Protein AF-A0A529N615-F1 (afdb_monomer_lite)

Sequence (70 aa):
PPMKLVREGVFDETILRIMSTNVRKPDLNIGDIKALVGALNTGERKIQAMVRKFGKAGFIEGVAALLDHA

pLDDT: mean 94.34, std 4.8, range [62.78, 98.31]

Structure (mmCIF, N/CA/C/O backbone):
data_AF-A0A529N615-F1
#
_entry.id   AF-A0A529N615-F1
#
loop_
_atom_site.group_PDB
_atom_site.id
_atom_site.type_symbol
_atom_site.label_atom_id
_atom_site.label_alt_id
_atom_site.label_comp_id
_atom_site.label_asym_id
_atom_site.label_entity_id
_atom_site.label_seq_id
_atom_site.pdbx_PDB_ins_code
_atom_site.Cartn_x
_atom_site.Cartn_y
_atom_site.Cartn_z
_atom_site.occupancy
_atom_site.B_iso_or_equiv
_atom_site.auth_seq_id
_atom_site.auth_comp_id
_atom_site.auth_asym_id
_atom_site.auth_atom_id
_atom_site.pdbx_PDB_model_num
ATOM 1 N N . PRO A 1 1 ? 0.416 -14.248 14.238 1.00 85.25 1 PRO A N 1
ATOM 2 C CA . PRO A 1 1 ? 0.767 -14.847 12.921 1.00 85.25 1 PRO A CA 1
ATOM 3 C C . PRO A 1 1 ? 0.467 -13.837 11.799 1.00 85.25 1 PRO A C 1
ATOM 5 O O . PRO A 1 1 ? -0.367 -12.962 12.035 1.00 85.25 1 PRO A O 1
ATOM 8 N N . PRO A 1 2 ? 1.112 -13.915 10.620 1.00 91.25 2 PRO A N 1
ATOM 9 C CA . PRO A 1 2 ? 0.749 -13.090 9.465 1.00 91.25 2 PRO A CA 1
ATOM 10 C C . PRO A 1 2 ? -0.695 -13.361 9.015 1.00 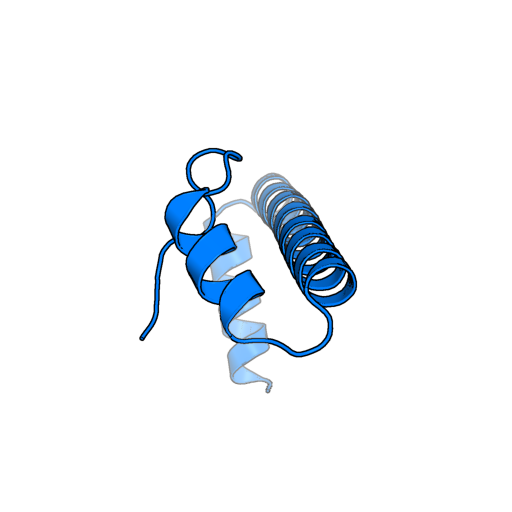91.25 2 PRO A C 1
ATOM 12 O O . PRO A 1 2 ? -1.097 -14.516 8.892 1.00 91.25 2 PRO A O 1
ATOM 15 N N . MET A 1 3 ? -1.476 -12.304 8.780 1.00 92.56 3 MET A N 1
ATOM 16 C CA . MET A 1 3 ? -2.875 -12.383 8.340 1.00 92.56 3 MET A CA 1
ATOM 17 C C . MET A 1 3 ? -3.154 -11.323 7.270 1.00 92.56 3 MET A C 1
ATOM 19 O O . MET A 1 3 ? -2.549 -10.250 7.277 1.00 92.56 3 MET A O 1
ATOM 23 N N . LYS A 1 4 ? -4.082 -11.605 6.349 1.00 93.75 4 LYS A N 1
ATOM 24 C CA . LYS A 1 4 ? -4.452 -10.668 5.281 1.00 93.75 4 LYS A CA 1
ATOM 25 C C . LYS A 1 4 ? -5.487 -9.661 5.789 1.00 93.75 4 LYS A C 1
ATOM 27 O O . LYS A 1 4 ? -6.665 -9.978 5.851 1.00 93.75 4 LYS A O 1
ATOM 32 N N . LEU A 1 5 ? -5.031 -8.455 6.128 1.00 94.75 5 LEU A N 1
ATOM 33 C CA . LEU A 1 5 ? -5.860 -7.397 6.722 1.00 94.75 5 LEU A CA 1
ATOM 34 C C . LEU A 1 5 ? -6.755 -6.657 5.714 1.00 94.75 5 LEU A C 1
ATOM 36 O O . LEU A 1 5 ? -7.838 -6.199 6.066 1.00 94.75 5 LEU A O 1
ATOM 40 N N . VAL A 1 6 ? -6.288 -6.525 4.470 1.00 95.31 6 VAL A N 1
ATOM 41 C CA . VAL A 1 6 ? -7.000 -5.841 3.384 1.00 95.31 6 VAL A CA 1
ATOM 42 C C . VAL A 1 6 ? -7.046 -6.758 2.167 1.00 95.31 6 VAL A C 1
ATOM 44 O O . VAL A 1 6 ? -6.033 -7.338 1.758 1.00 95.31 6 VAL A O 1
ATOM 47 N N . ARG A 1 7 ? -8.226 -6.897 1.568 1.00 95.00 7 ARG A N 1
ATOM 48 C CA . ARG A 1 7 ? -8.457 -7.639 0.330 1.00 95.00 7 ARG A CA 1
ATOM 49 C C . ARG A 1 7 ? -9.142 -6.713 -0.659 1.00 95.00 7 ARG A C 1
ATOM 51 O O . ARG A 1 7 ? -10.225 -6.228 -0.380 1.00 95.00 7 ARG A O 1
ATOM 58 N N . GLU A 1 8 ? -8.481 -6.466 -1.790 1.00 93.00 8 GLU A N 1
ATOM 59 C CA . GLU A 1 8 ? -9.038 -5.634 -2.871 1.00 93.00 8 GLU A CA 1
ATOM 60 C C . GLU A 1 8 ? -9.469 -4.240 -2.377 1.00 93.00 8 GLU A C 1
ATOM 62 O O . GLU A 1 8 ? -10.492 -3.697 -2.772 1.00 93.00 8 GLU A O 1
ATOM 67 N N . GLY A 1 9 ? -8.6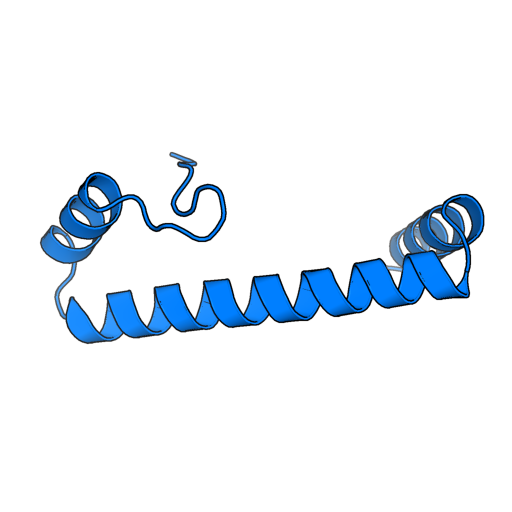86 -3.665 -1.457 1.00 91.19 9 GLY A N 1
ATOM 68 C CA . GLY A 1 9 ? -8.974 -2.365 -0.843 1.00 91.19 9 GLY A CA 1
ATOM 69 C C . GLY A 1 9 ? -9.994 -2.394 0.301 1.00 91.19 9 GLY A C 1
ATOM 70 O O . GLY A 1 9 ? -10.161 -1.379 0.973 1.00 91.19 9 GLY A O 1
ATOM 71 N N . VAL A 1 10 ? -10.625 -3.537 0.580 1.00 94.62 10 VAL A N 1
ATOM 72 C CA . VAL A 1 10 ? -11.609 -3.704 1.658 1.00 94.62 10 VAL A CA 1
ATOM 73 C C . VAL A 1 10 ? -10.951 -4.325 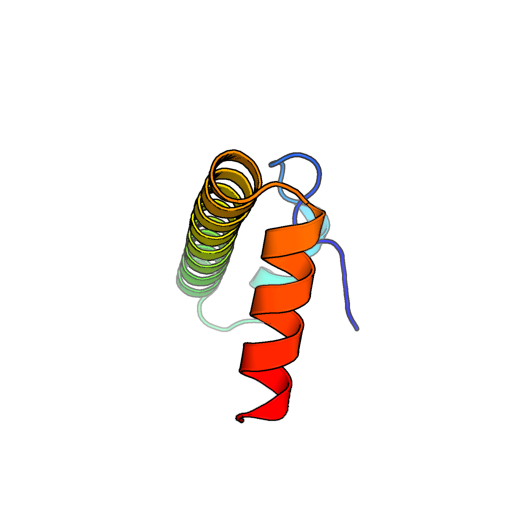2.888 1.00 94.62 10 VAL A C 1
ATOM 75 O O . VAL A 1 10 ? -10.240 -5.327 2.788 1.00 94.62 10 VAL A O 1
ATOM 78 N N . PHE A 1 11 ? -11.167 -3.723 4.057 1.00 95.31 11 PHE A N 1
ATOM 79 C CA . PHE A 1 11 ? -10.673 -4.259 5.323 1.00 95.31 11 PHE A CA 1
ATOM 80 C C . PHE A 1 11 ? -11.453 -5.502 5.756 1.00 95.31 11 PHE A C 1
ATOM 82 O O . PHE A 1 11 ? -12.673 -5.555 5.625 1.00 95.31 11 PHE A O 1
ATOM 89 N N . ASP A 1 12 ? -10.755 -6.469 6.349 1.00 96.25 12 ASP A N 1
ATOM 90 C CA . ASP A 1 12 ? -11.400 -7.563 7.071 1.00 96.25 12 ASP A CA 1
ATOM 91 C C . ASP A 1 12 ? -11.864 -7.070 8.450 1.00 96.25 12 ASP A C 1
ATOM 93 O O . ASP A 1 12 ? -11.067 -6.866 9.373 1.00 96.25 12 ASP A O 1
ATOM 97 N N . GLU A 1 13 ? -13.172 -6.857 8.589 1.00 94.19 13 GLU A N 1
ATOM 98 C CA . GLU A 1 13 ? -13.785 -6.360 9.824 1.00 94.19 13 GLU A CA 1
ATOM 99 C C . GLU A 1 13 ? -13.588 -7.306 11.013 1.00 94.19 13 GLU A C 1
ATOM 101 O O . GLU A 1 13 ? -13.481 -6.856 12.157 1.00 94.19 13 GLU A O 1
ATOM 106 N N . THR A 1 14 ? -13.503 -8.617 10.768 1.00 94.38 14 THR A N 1
ATOM 107 C CA . THR A 1 14 ? -13.293 -9.597 11.837 1.00 94.38 14 THR A CA 1
ATOM 108 C C . THR A 1 14 ? -11.894 -9.449 12.410 1.00 94.38 14 THR A C 1
ATOM 110 O O . THR A 1 14 ? -11.737 -9.380 13.631 1.00 94.38 14 THR A O 1
ATOM 113 N N . ILE A 1 15 ? -10.884 -9.326 11.548 1.00 93.44 15 ILE A N 1
ATOM 114 C CA . ILE A 1 15 ? -9.504 -9.087 11.979 1.00 93.44 15 ILE A CA 1
ATOM 115 C C . ILE A 1 15 ? -9.393 -7.733 12.683 1.00 93.44 15 ILE A C 1
ATOM 117 O O . ILE A 1 15 ? -8.822 -7.670 13.772 1.00 93.44 15 ILE A O 1
ATOM 121 N N . LEU A 1 16 ? -9.976 -6.666 12.124 1.00 92.31 16 LEU A N 1
ATOM 122 C CA . LEU A 1 16 ? -9.960 -5.344 12.758 1.00 92.31 16 LEU A CA 1
ATOM 123 C C . LEU A 1 16 ? -10.567 -5.371 14.164 1.00 92.31 16 LEU A C 1
ATOM 125 O O . LEU A 1 16 ? -9.984 -4.799 15.083 1.00 92.31 16 LEU A O 1
ATOM 129 N N . ARG A 1 17 ? -11.689 -6.073 14.354 1.00 92.44 17 ARG A N 1
ATOM 130 C CA . ARG A 1 17 ? -12.336 -6.236 15.664 1.00 92.44 17 ARG A CA 1
ATOM 131 C C . ARG A 1 17 ? -11.467 -7.009 16.654 1.00 92.44 17 ARG A C 1
ATOM 133 O O . ARG A 1 17 ? -11.386 -6.634 17.822 1.00 92.44 17 ARG A O 1
ATOM 140 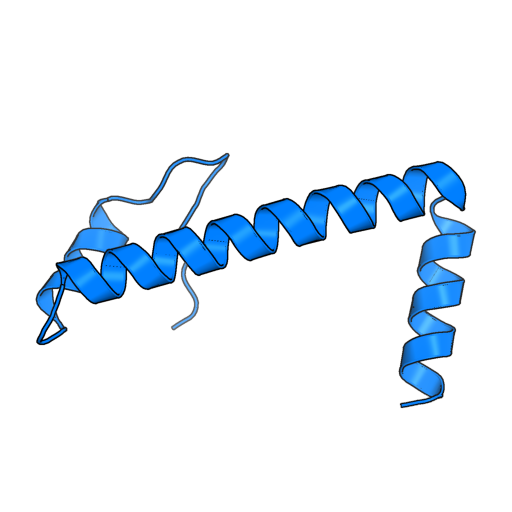N N . ILE A 1 18 ? -10.810 -8.079 16.206 1.00 92.56 18 ILE A N 1
ATOM 141 C CA . ILE A 1 18 ? -9.874 -8.839 17.046 1.00 92.56 18 ILE A CA 1
ATOM 142 C C . ILE A 1 18 ? -8.714 -7.937 17.482 1.00 92.56 18 ILE A C 1
ATOM 144 O O . ILE A 1 18 ? -8.350 -7.931 18.656 1.00 92.56 18 ILE A O 1
ATOM 148 N N . MET A 1 19 ? -8.147 -7.148 16.569 1.00 90.06 19 MET A N 1
ATOM 149 C CA . MET A 1 19 ? -7.031 -6.253 16.883 1.00 90.06 19 MET A CA 1
ATOM 150 C C . MET A 1 19 ? -7.444 -5.137 17.848 1.00 90.06 19 MET A C 1
ATOM 152 O O . MET A 1 19 ? -6.746 -4.901 18.832 1.00 90.06 19 MET A O 1
ATOM 156 N N . SER A 1 20 ? -8.597 -4.501 17.623 1.00 90.69 20 SER A N 1
ATOM 157 C CA . SER A 1 20 ? -9.074 -3.387 18.449 1.00 90.69 20 SER A CA 1
ATOM 158 C C . SER A 1 20 ? -9.479 -3.808 19.865 1.00 90.69 20 SER A C 1
ATOM 160 O O . SER A 1 20 ? -9.302 -3.036 20.803 1.00 90.69 20 SER A O 1
ATOM 162 N N . THR A 1 21 ? -9.944 -5.046 20.054 1.00 91.88 21 THR A N 1
ATOM 163 C CA . THR A 1 21 ? -10.328 -5.576 21.378 1.00 91.88 21 THR A CA 1
ATOM 164 C C . THR A 1 21 ? -9.114 -5.860 22.275 1.00 91.88 21 THR A C 1
ATOM 166 O O . THR A 1 21 ? -9.228 -5.862 23.497 1.00 91.88 21 THR A O 1
ATOM 169 N N . ASN A 1 22 ? -7.931 -6.065 21.687 1.00 87.88 22 ASN A N 1
ATOM 170 C CA . ASN A 1 22 ? -6.706 -6.437 22.406 1.00 87.88 22 ASN A CA 1
ATOM 171 C C . ASN A 1 22 ? -5.775 -5.248 22.713 1.00 87.88 22 ASN A C 1
ATOM 173 O O . ASN A 1 22 ? -4.636 -5.446 23.138 1.00 87.88 22 ASN A O 1
ATOM 177 N N . VAL A 1 23 ? -6.226 -4.007 22.497 1.00 92.44 23 VAL A N 1
ATOM 178 C CA . VAL A 1 23 ? -5.407 -2.799 22.684 1.00 92.44 23 VAL A CA 1
ATOM 179 C C . VAL A 1 23 ? -6.079 -1.778 23.598 1.00 92.44 23 VAL A C 1
ATOM 181 O O . VAL A 1 23 ? -7.296 -1.679 23.682 1.00 92.44 23 VAL A O 1
ATOM 184 N N . ARG A 1 24 ? -5.262 -0.960 24.274 1.00 93.31 24 ARG A N 1
ATOM 185 C CA . ARG A 1 24 ? -5.739 0.052 25.239 1.00 93.31 24 ARG A CA 1
ATOM 186 C C . ARG A 1 24 ? -6.376 1.284 24.586 1.00 93.31 24 ARG A C 1
ATOM 188 O O . ARG A 1 24 ? -7.118 2.000 25.246 1.00 93.31 24 ARG A O 1
ATOM 195 N N . LYS A 1 25 ? -6.025 1.575 23.329 1.00 94.50 25 LYS A N 1
ATOM 196 C CA . LYS A 1 25 ? -6.491 2.742 22.559 1.00 94.50 25 LYS A CA 1
ATOM 197 C C . LYS A 1 25 ? -6.904 2.305 21.145 1.00 94.50 25 LYS A C 1
ATOM 199 O O . LYS A 1 25 ? -6.114 2.473 20.214 1.00 94.50 25 LYS A O 1
ATOM 204 N N . PRO A 1 26 ? -8.093 1.701 20.979 1.00 93.00 26 PRO A N 1
ATOM 205 C CA . PRO A 1 26 ? -8.520 1.111 19.709 1.00 93.00 26 PRO A CA 1
ATOM 206 C C . PRO A 1 26 ? -8.595 2.125 18.564 1.00 93.00 26 PRO A C 1
ATOM 208 O O . PRO A 1 26 ? -8.113 1.833 17.473 1.00 93.00 26 PRO A O 1
ATOM 211 N N . ASP A 1 27 ? -9.107 3.333 18.811 1.00 93.06 27 ASP A N 1
ATOM 212 C CA . ASP A 1 27 ? -9.263 4.348 17.759 1.00 93.06 27 ASP A CA 1
ATOM 213 C C . ASP A 1 27 ? -7.921 4.807 17.183 1.00 93.06 27 ASP A C 1
ATOM 215 O O . ASP A 1 27 ? -7.767 4.933 15.968 1.00 93.06 27 ASP A O 1
ATOM 219 N N . LEU A 1 28 ? -6.921 4.992 18.054 1.00 93.75 28 LEU A N 1
ATOM 220 C CA . LEU A 1 28 ? -5.563 5.336 17.636 1.00 93.75 28 LEU A CA 1
ATOM 221 C C . LEU A 1 28 ? -4.950 4.202 16.808 1.00 93.75 28 LEU A C 1
ATOM 223 O O . LEU A 1 28 ? -4.406 4.447 15.737 1.00 93.75 28 LEU A O 1
ATOM 227 N N . ASN A 1 29 ? -5.108 2.957 17.265 1.00 93.56 29 ASN A N 1
ATOM 228 C CA . ASN A 1 29 ? -4.583 1.793 16.560 1.00 93.56 29 ASN A CA 1
ATOM 229 C C . ASN A 1 29 ? -5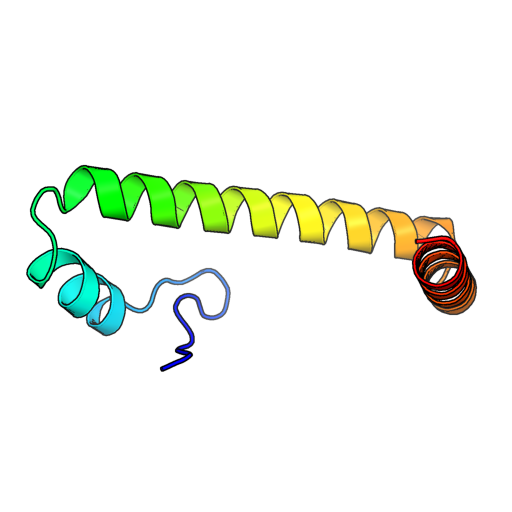.201 1.629 15.160 1.00 93.56 29 ASN A C 1
ATOM 231 O O . ASN A 1 29 ? -4.487 1.349 14.199 1.00 93.56 29 ASN A O 1
ATOM 235 N N . ILE A 1 30 ? -6.510 1.859 15.021 1.00 93.56 30 ILE A N 1
ATOM 236 C CA . ILE A 1 30 ? -7.188 1.865 13.718 1.00 93.56 30 ILE A CA 1
ATOM 237 C C . ILE A 1 30 ? -6.662 3.006 12.836 1.00 93.56 30 ILE A C 1
ATOM 239 O O . ILE A 1 30 ? -6.486 2.814 11.630 1.00 93.56 30 ILE A O 1
ATOM 243 N N . GLY A 1 31 ? -6.397 4.180 13.416 1.00 94.38 31 GLY A N 1
ATOM 244 C CA . GLY A 1 31 ? -5.764 5.304 12.725 1.00 94.38 31 GLY A CA 1
ATOM 245 C C . GLY A 1 31 ? -4.406 4.928 12.128 1.00 94.38 31 GLY A C 1
ATOM 246 O O . GLY A 1 31 ? -4.193 5.114 10.928 1.00 94.38 31 GLY A O 1
ATOM 247 N N . ASP A 1 32 ? -3.537 4.311 12.926 1.00 95.19 32 ASP A N 1
ATOM 248 C CA . ASP A 1 32 ? -2.212 3.855 12.492 1.00 95.19 32 ASP A CA 1
ATOM 249 C C . ASP A 1 32 ? -2.308 2.797 11.386 1.00 95.19 32 ASP A C 1
ATOM 251 O O . ASP A 1 32 ? -1.610 2.879 10.375 1.00 95.19 32 ASP A O 1
ATOM 255 N N . ILE A 1 33 ? -3.225 1.831 11.518 1.00 93.94 33 ILE A N 1
ATOM 256 C CA . ILE A 1 33 ? -3.477 0.811 10.489 1.00 93.94 33 ILE A CA 1
ATOM 257 C C . ILE A 1 33 ? -3.858 1.463 9.155 1.00 93.94 33 ILE A C 1
ATOM 259 O O . ILE A 1 33 ? -3.311 1.109 8.107 1.00 93.94 33 ILE A O 1
ATOM 263 N N . LYS A 1 34 ? -4.776 2.434 9.173 1.00 93.81 34 LYS A N 1
ATOM 264 C CA . LYS A 1 34 ? -5.187 3.156 7.961 1.00 93.81 34 LYS A CA 1
ATOM 265 C C . LYS A 1 34 ? -4.027 3.950 7.360 1.00 93.81 34 LYS A C 1
ATOM 267 O O . LYS A 1 34 ? -3.872 3.955 6.138 1.00 93.81 34 LYS A O 1
ATOM 272 N N . ALA A 1 35 ? -3.192 4.572 8.192 1.00 96.75 35 ALA A N 1
ATOM 273 C CA . ALA A 1 35 ? -2.003 5.290 7.741 1.00 96.75 35 ALA A CA 1
ATOM 274 C C . ALA A 1 35 ? -0.990 4.353 7.061 1.00 96.75 35 ALA A C 1
ATOM 276 O O . ALA A 1 35 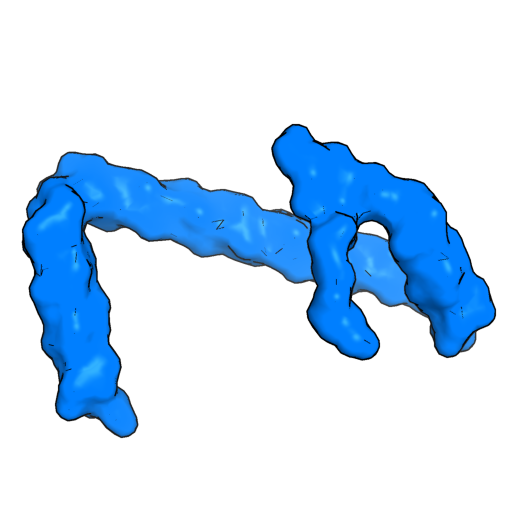? -0.500 4.666 5.974 1.00 96.75 35 ALA A O 1
ATOM 277 N N . LEU A 1 36 ? -0.740 3.172 7.636 1.00 95.50 36 LEU A N 1
ATOM 278 C CA . LEU A 1 36 ? 0.126 2.146 7.045 1.00 95.50 36 LEU A CA 1
ATOM 279 C C . LEU A 1 36 ? -0.400 1.673 5.684 1.00 95.50 36 LEU A C 1
ATOM 281 O O . LEU A 1 36 ? 0.362 1.611 4.720 1.00 95.50 36 LEU A O 1
ATOM 285 N N . VAL A 1 37 ? -1.705 1.413 5.564 1.00 95.31 37 VAL A N 1
ATOM 286 C CA . VAL A 1 37 ? -2.331 1.073 4.273 1.00 95.31 37 VAL A CA 1
ATOM 287 C C . VAL A 1 37 ? -2.171 2.217 3.264 1.00 95.31 37 VAL A C 1
ATOM 289 O O . VAL A 1 37 ? -1.828 1.980 2.107 1.00 95.31 37 VAL A O 1
ATOM 292 N N . GLY A 1 38 ? -2.333 3.472 3.691 1.00 96.00 38 GLY A N 1
ATOM 293 C CA . GLY A 1 38 ? -2.092 4.646 2.847 1.00 96.00 38 GLY A CA 1
ATOM 294 C C . GLY A 1 38 ? -0.646 4.754 2.344 1.00 96.00 38 GLY A C 1
ATOM 295 O O . GLY A 1 38 ? -0.412 5.084 1.173 1.00 96.00 38 GLY A O 1
ATOM 296 N N . ALA A 1 39 ? 0.330 4.429 3.195 1.00 97.56 39 ALA A N 1
ATOM 297 C CA . ALA A 1 39 ? 1.740 4.377 2.823 1.00 97.56 39 ALA A CA 1
ATOM 298 C C . ALA A 1 39 ? 2.010 3.272 1.788 1.00 97.56 39 ALA A C 1
ATOM 300 O O . ALA A 1 39 ? 2.656 3.540 0.773 1.00 97.56 39 ALA A O 1
ATOM 301 N N . LEU A 1 40 ? 1.446 2.074 1.983 1.00 96.25 40 LEU A N 1
ATOM 302 C CA . LEU A 1 40 ? 1.548 0.961 1.031 1.00 96.25 40 LEU A CA 1
ATOM 303 C C . LEU A 1 40 ? 0.956 1.320 -0.336 1.00 96.25 40 LEU A C 1
ATOM 305 O O . LEU A 1 40 ? 1.629 1.146 -1.349 1.00 96.25 40 LEU A O 1
ATOM 309 N N . ASN A 1 41 ? -0.235 1.924 -0.373 1.00 95.69 41 ASN A N 1
ATOM 310 C CA . ASN A 1 41 ? -0.865 2.385 -1.618 1.00 95.69 41 ASN A CA 1
ATOM 311 C C . ASN A 1 41 ? 0.004 3.425 -2.346 1.00 95.69 41 ASN A C 1
ATOM 313 O O . ASN A 1 41 ? 0.064 3.475 -3.575 1.00 95.69 41 ASN A O 1
ATOM 317 N N . THR A 1 42 ? 0.684 4.290 -1.592 1.00 97.88 42 THR A N 1
ATOM 318 C CA . THR A 1 42 ? 1.619 5.268 -2.160 1.00 97.88 42 THR A CA 1
ATOM 319 C C . THR A 1 42 ? 2.864 4.591 -2.726 1.00 97.88 42 THR A C 1
ATOM 321 O O . THR A 1 42 ? 3.299 4.945 -3.823 1.00 97.88 42 THR A O 1
ATOM 324 N N . GLY A 1 43 ? 3.415 3.608 -2.011 1.00 97.31 43 GLY A N 1
ATOM 325 C CA . GLY A 1 43 ? 4.520 2.777 -2.480 1.00 97.31 43 GLY A CA 1
ATOM 326 C C . GLY A 1 43 ? 4.170 2.043 -3.772 1.00 97.31 43 GLY A C 1
ATOM 327 O O . GLY A 1 43 ? 4.897 2.169 -4.753 1.00 97.31 43 GLY A O 1
ATOM 328 N N . GLU A 1 44 ? 3.016 1.376 -3.820 1.00 96.75 44 GLU A N 1
ATOM 329 C CA . GLU A 1 44 ? 2.525 0.674 -5.009 1.00 96.75 44 GLU A CA 1
ATOM 330 C C . GLU A 1 44 ? 2.491 1.594 -6.235 1.00 96.75 44 GLU A C 1
ATOM 332 O O . GLU A 1 44 ? 3.077 1.270 -7.268 1.00 96.75 44 GLU A O 1
ATOM 337 N N . ARG A 1 45 ? 1.878 2.782 -6.120 1.00 98.06 45 ARG A N 1
ATOM 338 C CA . ARG A 1 45 ? 1.819 3.749 -7.230 1.00 98.06 45 ARG A CA 1
ATOM 339 C C . ARG A 1 45 ? 3.206 4.138 -7.736 1.00 98.06 45 ARG A C 1
ATOM 341 O O . ARG A 1 45 ? 3.396 4.266 -8.946 1.00 98.06 45 ARG A O 1
ATOM 348 N N . LYS A 1 46 ? 4.170 4.319 -6.829 1.00 97.81 46 LYS A N 1
ATOM 349 C CA . LYS A 1 46 ? 5.559 4.643 -7.181 1.00 97.81 46 LYS A CA 1
ATOM 350 C C . LYS A 1 46 ? 6.245 3.479 -7.893 1.00 97.81 46 LYS A C 1
ATOM 352 O O . LYS A 1 46 ? 6.870 3.707 -8.925 1.00 97.81 46 LYS A O 1
ATOM 357 N N . ILE A 1 47 ? 6.081 2.248 -7.409 1.00 97.19 47 ILE A N 1
ATOM 358 C CA . ILE A 1 47 ? 6.621 1.053 -8.071 1.00 97.19 47 ILE A CA 1
ATOM 359 C C . ILE A 1 47 ? 6.023 0.895 -9.469 1.00 97.19 47 ILE A C 1
ATOM 361 O O . ILE A 1 47 ? 6.762 0.750 -10.438 1.00 97.19 47 ILE A O 1
ATOM 365 N N . GLN A 1 48 ? 4.703 1.016 -9.617 1.00 97.81 48 GLN A N 1
ATOM 366 C CA . GLN A 1 48 ? 4.073 0.949 -10.934 1.00 97.81 48 GLN A CA 1
ATOM 367 C C . GLN A 1 48 ? 4.578 2.054 -11.876 1.00 97.81 48 GLN A C 1
ATOM 369 O O . GLN A 1 48 ? 4.774 1.807 -13.064 1.00 97.81 48 GLN A O 1
ATOM 374 N N . ALA A 1 49 ? 4.813 3.269 -11.369 1.00 98.19 49 ALA A N 1
ATOM 375 C CA . ALA A 1 49 ? 5.391 4.353 -12.162 1.00 98.19 49 ALA A CA 1
ATOM 376 C C . ALA A 1 49 ? 6.829 4.045 -12.610 1.00 98.19 49 ALA A C 1
ATOM 378 O O . ALA A 1 49 ? 7.166 4.292 -13.766 1.00 98.19 49 ALA A O 1
ATOM 379 N N . MET A 1 50 ? 7.648 3.458 -11.734 1.00 97.75 50 MET A N 1
ATOM 380 C CA . MET A 1 50 ? 8.998 2.993 -12.070 1.00 97.75 50 MET A CA 1
ATOM 381 C C . MET A 1 50 ? 8.956 1.915 -13.156 1.00 97.75 50 MET A C 1
ATOM 383 O O . MET A 1 50 ? 9.654 2.032 -14.157 1.00 97.75 50 MET A O 1
ATOM 387 N N . VAL A 1 51 ? 8.087 0.911 -13.012 1.00 98.19 51 VAL A N 1
ATOM 388 C CA . VAL A 1 51 ? 7.924 -0.157 -14.011 1.00 98.19 51 VAL A CA 1
ATOM 389 C C . VAL A 1 51 ? 7.453 0.405 -15.355 1.00 98.19 51 VAL A C 1
ATOM 391 O O . VAL A 1 51 ? 7.974 0.003 -16.390 1.00 98.19 51 VAL A O 1
ATOM 394 N N . ARG A 1 52 ? 6.522 1.371 -15.369 1.00 98.31 52 ARG A N 1
ATOM 395 C CA . ARG A 1 52 ? 6.109 2.061 -16.607 1.00 98.31 52 ARG A CA 1
ATOM 396 C C . ARG A 1 52 ? 7.258 2.825 -17.266 1.00 98.31 52 ARG A C 1
ATOM 398 O O . ARG A 1 52 ? 7.315 2.880 -18.487 1.00 98.31 52 ARG A O 1
ATOM 405 N N . LYS A 1 53 ? 8.148 3.422 -16.470 1.00 98.06 53 LYS A N 1
ATOM 406 C CA . LYS A 1 53 ? 9.268 4.234 -16.961 1.00 98.06 53 LYS A CA 1
ATOM 407 C C . LYS A 1 53 ? 10.436 3.393 -17.483 1.00 98.06 53 LYS A C 1
ATOM 409 O O . LYS A 1 53 ? 11.014 3.745 -18.503 1.00 98.06 53 LYS A O 1
ATOM 414 N N . PHE A 1 54 ? 10.796 2.324 -16.778 1.00 97.12 54 PHE A N 1
ATOM 415 C CA . PHE A 1 54 ? 12.015 1.545 -17.036 1.00 97.12 54 PHE A CA 1
ATOM 416 C C . PHE A 1 54 ? 11.749 0.169 -17.658 1.00 97.12 54 PHE A C 1
ATOM 418 O O . PHE A 1 54 ? 12.683 -0.546 -18.014 1.00 97.12 54 PHE A O 1
ATOM 425 N N . GLY A 1 55 ? 10.480 -0.222 -17.784 1.00 97.88 55 GLY A N 1
ATOM 426 C CA . GLY A 1 55 ? 10.105 -1.588 -18.118 1.00 97.88 55 GLY A CA 1
ATOM 427 C C . GLY A 1 55 ? 10.383 -2.563 -16.968 1.00 97.88 55 GLY A C 1
ATOM 428 O O . GLY A 1 55 ? 11.040 -2.248 -15.974 1.00 97.88 55 GLY A O 1
ATOM 429 N N . LYS A 1 56 ? 9.865 -3.788 -17.101 1.00 97.19 56 LYS A N 1
ATOM 430 C CA . LYS A 1 56 ? 10.018 -4.838 -16.081 1.00 97.19 56 LYS A CA 1
ATOM 431 C C . LYS A 1 56 ? 11.487 -5.215 -15.847 1.00 97.19 56 LYS A C 1
ATOM 433 O O . LYS A 1 56 ? 11.889 -5.324 -14.696 1.00 97.19 56 LYS A O 1
ATOM 438 N N . ALA A 1 57 ? 12.255 -5.421 -16.921 1.00 97.69 57 ALA A N 1
ATOM 439 C CA . ALA A 1 57 ? 13.653 -5.850 -16.831 1.00 97.69 57 ALA A CA 1
ATOM 440 C C . ALA A 1 57 ? 14.519 -4.794 -16.128 1.00 97.69 57 ALA A C 1
ATOM 442 O O . ALA A 1 57 ? 15.101 -5.087 -15.089 1.00 97.69 57 ALA A O 1
ATOM 443 N N . GLY A 1 58 ? 14.476 -3.543 -16.604 1.00 97.62 58 GLY A N 1
ATOM 444 C CA . GLY A 1 58 ? 15.249 -2.450 -16.010 1.00 97.62 58 GLY A CA 1
ATOM 445 C C . GLY A 1 58 ? 14.882 -2.161 -14.551 1.00 97.62 58 GLY A C 1
ATOM 446 O O . GLY A 1 58 ? 15.753 -1.837 -13.748 1.00 97.62 58 GLY A O 1
ATOM 447 N N . PHE A 1 59 ? 13.611 -2.327 -14.163 1.00 97.75 59 PHE A N 1
ATOM 448 C CA . PHE A 1 59 ? 13.219 -2.219 -12.756 1.00 97.75 59 PHE A CA 1
ATOM 449 C C . PHE A 1 59 ? 13.840 -3.325 -11.886 1.00 97.75 59 PHE A C 1
ATOM 451 O O . PHE A 1 59 ? 14.368 -3.023 -10.819 1.00 97.75 59 PHE A O 1
ATOM 458 N N . ILE A 1 60 ? 13.788 -4.588 -12.326 1.00 97.12 60 ILE A N 1
ATOM 459 C CA . ILE A 1 60 ? 14.345 -5.725 -11.571 1.00 97.12 60 ILE A CA 1
ATOM 460 C C . ILE A 1 60 ? 15.865 -5.598 -11.440 1.00 97.12 60 ILE A C 1
ATOM 462 O O . ILE A 1 60 ? 16.386 -5.763 -10.341 1.00 97.12 60 ILE A O 1
ATOM 466 N N . GLU A 1 61 ? 16.558 -5.255 -12.527 1.00 97.38 61 GLU A N 1
ATOM 467 C CA . GLU A 1 61 ? 18.008 -5.023 -12.523 1.00 97.38 61 GLU A CA 1
ATOM 468 C C . GLU A 1 61 ? 18.391 -3.889 -11.568 1.00 97.38 61 GLU A C 1
ATOM 470 O O . GLU A 1 61 ? 19.294 -4.047 -10.749 1.00 97.38 61 GLU A O 1
ATOM 475 N N . GLY A 1 62 ? 17.659 -2.770 -11.603 1.00 96.19 62 GLY A N 1
ATOM 476 C CA . GLY A 1 62 ? 17.893 -1.650 -10.694 1.00 96.19 62 GLY A CA 1
ATOM 477 C C . GLY A 1 62 ? 17.672 -2.009 -9.222 1.00 96.19 62 GLY A C 1
ATOM 478 O O . GLY A 1 62 ? 18.447 -1.587 -8.369 1.00 96.19 62 GLY A O 1
ATOM 479 N N . VAL A 1 63 ? 16.645 -2.806 -8.905 1.00 96.19 63 VAL A N 1
ATOM 480 C CA . VAL A 1 63 ? 16.405 -3.284 -7.531 1.00 96.19 63 VAL A CA 1
ATOM 481 C C . VAL A 1 63 ? 17.520 -4.221 -7.068 1.00 96.19 63 VAL A C 1
ATOM 483 O O . VAL A 1 63 ? 17.980 -4.072 -5.940 1.00 96.19 63 VAL A O 1
ATOM 486 N N . ALA A 1 64 ? 17.963 -5.151 -7.918 1.00 96.62 64 ALA A N 1
ATOM 487 C CA . ALA A 1 64 ? 19.063 -6.058 -7.595 1.00 96.62 64 ALA A CA 1
ATOM 488 C C . ALA A 1 64 ? 20.356 -5.281 -7.310 1.00 96.62 64 ALA A C 1
ATOM 490 O O . ALA A 1 64 ? 20.947 -5.458 -6.251 1.00 96.62 64 ALA A O 1
ATOM 491 N N . ALA A 1 65 ? 20.713 -4.328 -8.177 1.00 96.38 65 ALA A N 1
ATOM 492 C CA . ALA A 1 65 ? 21.885 -3.481 -7.972 1.00 96.38 65 ALA A CA 1
ATOM 493 C C . ALA A 1 65 ? 21.812 -2.682 -6.657 1.00 96.38 65 ALA A C 1
ATOM 495 O O . ALA A 1 65 ? 22.803 -2.575 -5.944 1.00 96.38 65 ALA A O 1
ATOM 496 N N . LEU A 1 66 ? 20.643 -2.137 -6.299 1.00 95.56 66 LEU A N 1
ATOM 497 C CA . LEU A 1 66 ? 20.471 -1.420 -5.029 1.00 95.56 66 LEU A CA 1
ATOM 498 C C . LEU A 1 66 ? 20.631 -2.327 -3.801 1.00 95.56 66 LEU A C 1
ATOM 500 O O . LEU A 1 66 ? 21.139 -1.862 -2.786 1.00 95.56 66 LEU A O 1
ATOM 504 N N . LEU A 1 67 ? 20.183 -3.583 -3.880 1.00 94.56 67 LEU A N 1
ATOM 505 C CA . LEU A 1 67 ? 20.329 -4.561 -2.799 1.00 94.56 67 LEU A CA 1
ATOM 506 C C . LEU A 1 67 ? 21.780 -5.027 -2.641 1.00 94.56 67 LEU A C 1
ATOM 508 O O . LEU A 1 67 ? 22.229 -5.179 -1.514 1.00 94.56 67 LEU A O 1
ATOM 512 N N . ASP A 1 68 ? 22.511 -5.201 -3.742 1.00 93.62 68 ASP A N 1
ATOM 513 C CA . ASP A 1 68 ? 23.921 -5.620 -3.723 1.00 93.62 68 ASP A CA 1
ATOM 514 C C . ASP A 1 68 ? 24.865 -4.527 -3.183 1.00 93.62 68 ASP A C 1
ATOM 516 O O . ASP A 1 68 ? 25.990 -4.810 -2.771 1.00 93.62 68 ASP A O 1
ATOM 520 N N . HIS A 1 69 ? 24.419 -3.267 -3.189 1.00 82.88 69 HIS A N 1
ATOM 521 C CA . HIS A 1 69 ? 25.155 -2.118 -2.655 1.00 82.88 69 HIS A CA 1
ATOM 522 C C . HIS A 1 69 ? 24.787 -1.747 -1.203 1.00 82.88 69 HIS A C 1
ATOM 524 O O . HIS A 1 69 ? 25.335 -0.766 -0.691 1.00 82.88 69 HIS A O 1
ATOM 530 N N . ALA A 1 70 ? 23.872 -2.480 -0.558 1.00 62.78 70 ALA A N 1
ATOM 531 C CA . ALA A 1 70 ? 23.413 -2.255 0.819 1.00 62.78 70 ALA A CA 1
ATOM 532 C C . ALA A 1 70 ? 24.047 -3.244 1.809 1.00 62.78 70 ALA A C 1
ATOM 534 O O . ALA A 1 70 ? 24.313 -2.812 2.955 1.00 62.78 70 ALA A O 1
#

Radius of gyration: 16.88 Å; chains: 1; bounding box: 39×20×43 Å

Secondary structure (DSSP, 8-state):
-----EETTEE-HHHHHHHHHTSS-HHHHHHHHHHHHHHHHHHHHHHHHHHHHHHHHHHHHHHHHHHHT-

Foldseek 3Di:
DDDDQDDPNHGDPVVLVVVLVPDPDSVVVVVVVVVVVVVVVVVVVVLVVVCVVQNPVRSVVVVVVVVVVD